Protein AF-F3Z7U1-F1 (afdb_monomer_lite)

Structure (mmCIF, N/CA/C/O backbone):
data_AF-F3Z7U1-F1
#
_entry.id   AF-F3Z7U1-F1
#
loop_
_atom_site.group_PDB
_atom_site.id
_atom_site.type_symbol
_atom_site.label_atom_id
_atom_site.label_alt_id
_atom_site.label_comp_id
_atom_site.label_asym_id
_atom_site.label_entity_id
_atom_site.label_seq_id
_atom_site.pdbx_PDB_ins_code
_atom_site.Cartn_x
_atom_site.Cartn_y
_atom_site.Cartn_z
_atom_site.occupancy
_atom_site.B_iso_or_equiv
_atom_site.auth_seq_id
_atom_site.auth_comp_id
_atom_site.auth_asym_id
_atom_site.auth_atom_id
_atom_site.pdbx_PDB_model_num
ATOM 1 N N . MET A 1 1 ? -4.032 1.653 -3.176 1.00 87.88 1 MET A N 1
ATOM 2 C CA . MET A 1 1 ? -4.676 2.782 -2.503 1.00 87.88 1 MET A CA 1
ATOM 3 C C . MET A 1 1 ? -3.668 3.401 -1.567 1.00 87.88 1 MET A C 1
ATOM 5 O O . MET A 1 1 ? -2.951 2.624 -0.929 1.00 87.88 1 MET A O 1
ATOM 9 N N . GLY A 1 2 ? -3.599 4.723 -1.496 1.00 90.00 2 GLY A N 1
ATOM 10 C CA . GLY A 1 2 ? -2.749 5.423 -0.540 1.00 90.00 2 GLY A CA 1
ATOM 11 C C . GLY A 1 2 ? -2.282 6.785 -1.033 1.00 90.00 2 GLY A C 1
ATOM 12 O O . GLY A 1 2 ? -2.177 7.021 -2.228 1.00 90.00 2 GLY A O 1
ATOM 13 N N . GLY A 1 3 ? -1.891 7.628 -0.087 1.00 90.81 3 GLY A N 1
ATOM 14 C CA . GLY A 1 3 ? -1.435 8.982 -0.350 1.00 90.81 3 GLY A CA 1
ATOM 15 C C . GLY A 1 3 ? -0.713 9.568 0.857 1.00 90.81 3 GLY A C 1
ATOM 16 O O . GLY A 1 3 ? -0.241 8.841 1.738 1.00 90.81 3 GLY A O 1
ATOM 17 N N . GLY A 1 4 ? -0.556 10.888 0.854 1.00 92.94 4 GLY A N 1
ATOM 18 C CA . GLY A 1 4 ? 0.211 11.604 1.868 1.00 92.94 4 GLY A CA 1
ATOM 19 C C . GLY A 1 4 ? -0.501 11.655 3.219 1.00 92.94 4 GLY A C 1
ATOM 20 O O . GLY A 1 4 ? -1.725 11.696 3.294 1.00 92.94 4 GLY A O 1
ATOM 21 N N . ILE A 1 5 ? 0.284 11.704 4.296 1.00 95.31 5 ILE A N 1
ATOM 22 C CA . ILE A 1 5 ? -0.227 12.013 5.637 1.00 95.31 5 ILE A CA 1
ATOM 23 C C . ILE A 1 5 ? -0.406 13.529 5.742 1.00 95.31 5 ILE A C 1
ATOM 25 O O . ILE A 1 5 ? 0.552 14.279 5.528 1.00 95.31 5 ILE A O 1
ATOM 29 N N . GLU A 1 6 ? -1.608 13.985 6.091 1.00 95.31 6 GLU A N 1
ATOM 30 C CA . GLU A 1 6 ? -1.871 15.407 6.301 1.00 95.31 6 GLU A CA 1
ATOM 31 C C . GLU A 1 6 ? -1.515 15.868 7.723 1.00 95.31 6 GLU A C 1
ATOM 33 O O . GLU A 1 6 ? -1.292 15.088 8.653 1.00 95.31 6 GLU A O 1
ATOM 38 N N . ALA A 1 7 ? -1.438 17.188 7.912 1.00 95.69 7 ALA A N 1
ATOM 39 C CA . ALA A 1 7 ? -1.069 17.772 9.193 1.00 95.69 7 ALA A CA 1
ATOM 40 C C . ALA A 1 7 ? -2.087 17.413 10.289 1.00 95.69 7 ALA A C 1
ATOM 42 O O . ALA A 1 7 ? -3.234 17.850 10.262 1.00 95.69 7 ALA A O 1
ATOM 43 N N . GLY A 1 8 ? -1.619 16.684 11.303 1.00 96.50 8 GLY A N 1
ATOM 44 C CA . GLY A 1 8 ? -2.441 16.252 12.434 1.00 96.50 8 GLY A CA 1
ATOM 45 C C . GLY A 1 8 ? -3.037 14.854 12.280 1.00 96.50 8 GLY A C 1
ATOM 46 O O . GLY A 1 8 ? -3.671 14.395 13.226 1.00 96.50 8 GLY A O 1
ATOM 47 N N . GLU A 1 9 ? -2.799 14.173 11.157 1.00 95.94 9 GLU A N 1
ATOM 48 C CA . GLU A 1 9 ? -3.201 12.781 10.960 1.00 95.94 9 GLU A CA 1
ATOM 49 C C . GLU A 1 9 ? -2.134 11.806 11.470 1.00 95.94 9 GLU A C 1
ATOM 51 O O . GLU A 1 9 ? -0.926 11.996 11.303 1.00 95.94 9 GLU A O 1
ATOM 56 N N . SER A 1 10 ? -2.586 10.712 12.074 1.00 94.75 10 SER A N 1
ATOM 57 C CA . SER A 1 10 ? -1.790 9.499 12.227 1.00 94.75 10 SER A CA 1
ATOM 58 C C . SER A 1 10 ? -1.710 8.723 10.901 1.00 94.75 10 SER A C 1
ATOM 60 O O . SER A 1 10 ? -2.588 8.862 10.047 1.00 94.75 10 SER A O 1
ATOM 62 N N . PRO A 1 11 ? -0.717 7.827 10.727 1.00 93.44 11 PRO A N 1
ATOM 63 C CA . PRO A 1 11 ? -0.644 6.971 9.540 1.00 93.44 11 PRO A CA 1
ATOM 64 C C . PRO A 1 11 ? -1.901 6.115 9.303 1.00 93.44 11 PRO A C 1
ATOM 66 O O . PRO A 1 11 ? -2.256 5.842 8.160 1.00 93.44 11 PRO A O 1
ATOM 69 N N . GLU A 1 12 ? -2.587 5.684 10.370 1.00 94.06 12 GLU A N 1
ATOM 70 C CA . GLU A 1 12 ? -3.849 4.939 10.250 1.00 94.06 12 GLU A CA 1
ATOM 71 C C . GLU A 1 12 ? -4.984 5.834 9.740 1.00 94.06 12 GLU A C 1
ATOM 73 O O . GLU A 1 12 ? -5.732 5.412 8.861 1.00 94.06 12 GLU A O 1
ATOM 78 N N . GLU A 1 13 ? -5.106 7.059 10.258 1.00 95.81 13 GLU A N 1
ATOM 79 C CA . GLU A 1 13 ? -6.128 8.01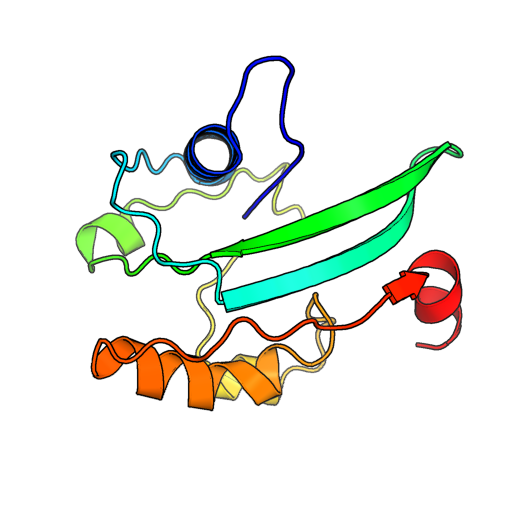5 9.814 1.00 95.81 13 GLU A CA 1
ATOM 80 C C . GLU A 1 13 ? -5.945 8.378 8.342 1.00 95.81 13 GLU A C 1
ATOM 82 O O . GLU A 1 13 ? -6.907 8.274 7.581 1.00 95.81 13 GLU A O 1
ATOM 87 N N . ALA A 1 14 ? -4.712 8.685 7.931 1.00 96.00 14 ALA A N 1
ATOM 88 C CA . ALA A 1 14 ? -4.389 8.953 6.534 1.00 96.00 14 ALA A CA 1
ATOM 89 C C . ALA A 1 14 ? -4.760 7.757 5.641 1.00 96.00 14 ALA A C 1
ATOM 91 O O . ALA A 1 14 ? -5.500 7.905 4.676 1.00 96.00 14 ALA A O 1
ATOM 92 N N . ALA A 1 15 ? -4.350 6.536 5.999 1.00 95.50 15 ALA A N 1
ATOM 93 C CA . ALA A 1 15 ? -4.677 5.350 5.206 1.00 95.50 15 ALA A CA 1
ATOM 94 C C . ALA A 1 15 ? -6.193 5.073 5.114 1.00 95.50 15 ALA A C 1
ATOM 96 O O . ALA A 1 15 ? -6.674 4.630 4.070 1.00 95.50 15 ALA A O 1
ATOM 97 N N . LEU A 1 16 ? -6.964 5.323 6.180 1.00 96.31 16 LEU A N 1
ATOM 98 C CA . LEU A 1 16 ? -8.426 5.186 6.156 1.00 96.31 16 LEU A CA 1
ATOM 99 C C . LEU A 1 16 ? -9.093 6.260 5.287 1.00 96.31 16 LEU A C 1
ATOM 101 O O . LEU A 1 16 ? -10.037 5.934 4.562 1.00 96.31 16 LEU A O 1
ATOM 105 N N . ARG A 1 17 ? -8.609 7.508 5.351 1.00 96.38 17 ARG A N 1
ATOM 106 C CA . ARG A 1 17 ? -9.068 8.606 4.493 1.00 96.38 17 ARG A CA 1
ATOM 107 C C . ARG A 1 17 ? -8.813 8.279 3.026 1.00 96.38 17 ARG A C 1
ATOM 109 O O . ARG A 1 17 ? -9.764 8.275 2.256 1.00 96.38 17 ARG A O 1
ATOM 116 N N . GLU A 1 18 ? -7.587 7.906 2.673 1.00 95.44 18 GLU A N 1
ATOM 117 C CA . GLU A 1 18 ? -7.195 7.581 1.295 1.00 95.44 18 GLU A CA 1
ATOM 118 C C . GLU A 1 18 ? -8.028 6.427 0.721 1.00 95.44 18 GLU A C 1
ATOM 120 O O . GLU A 1 18 ? -8.551 6.511 -0.386 1.00 95.44 18 GLU A O 1
ATOM 125 N N . VAL A 1 19 ? -8.266 5.357 1.495 1.00 95.00 19 VAL A N 1
ATOM 126 C CA . VAL A 1 19 ? -9.167 4.281 1.045 1.00 95.00 19 VAL A CA 1
ATOM 127 C C . VAL A 1 19 ? -10.572 4.822 0.766 1.00 95.00 19 VAL A C 1
ATOM 129 O O . VAL A 1 19 ? -11.168 4.459 -0.250 1.00 95.00 19 VAL A O 1
ATOM 132 N N . ALA A 1 20 ? -11.111 5.687 1.626 1.00 94.88 20 ALA A N 1
ATOM 133 C CA . ALA A 1 20 ? -12.437 6.261 1.427 1.00 94.88 20 ALA A CA 1
ATOM 134 C C . ALA A 1 20 ? -12.494 7.211 0.219 1.00 94.88 20 ALA A C 1
ATOM 136 O O . ALA A 1 20 ? -13.451 7.140 -0.551 1.00 94.88 20 ALA A O 1
ATOM 137 N N . GLU A 1 21 ? -11.489 8.062 0.035 1.00 94.06 21 GLU A N 1
ATOM 138 C CA . GLU A 1 21 ? -11.405 9.032 -1.061 1.00 94.06 21 GLU A CA 1
ATOM 139 C C . GLU A 1 21 ? -11.245 8.334 -2.409 1.00 94.06 21 GLU A C 1
ATOM 141 O O . GLU A 1 21 ? -12.014 8.580 -3.338 1.00 94.06 21 GLU A O 1
ATOM 146 N N . GLU A 1 22 ? -10.308 7.396 -2.496 1.00 92.75 22 GLU A N 1
ATOM 147 C CA . GLU A 1 22 ? -9.962 6.773 -3.762 1.00 92.75 22 GLU A CA 1
ATOM 148 C C . GLU A 1 22 ? -10.918 5.634 -4.149 1.00 92.75 22 GLU A C 1
ATOM 150 O O . GLU A 1 22 ? -11.028 5.331 -5.335 1.00 92.75 22 GLU A O 1
ATOM 155 N N . THR A 1 23 ? -11.591 4.973 -3.189 1.00 93.06 23 THR A N 1
ATOM 156 C CA . THR A 1 23 ? -12.477 3.814 -3.461 1.00 93.06 23 THR A CA 1
ATOM 157 C C . THR A 1 23 ? -13.942 3.996 -3.071 1.00 93.06 23 THR A C 1
ATOM 159 O O . THR A 1 23 ? -14.755 3.103 -3.331 1.00 93.06 23 THR A O 1
ATOM 162 N N . GLY A 1 24 ? -14.298 5.074 -2.374 1.00 93.81 24 GLY A N 1
ATOM 163 C CA . GLY A 1 24 ? -15.619 5.240 -1.763 1.00 93.81 24 GLY A CA 1
ATOM 164 C C . GLY A 1 24 ? -15.920 4.274 -0.604 1.00 93.81 24 GLY A C 1
ATOM 165 O O . GLY A 1 24 ? -17.018 4.320 -0.043 1.00 93.81 24 GLY A O 1
ATOM 166 N N . LEU A 1 25 ? -14.988 3.387 -0.235 1.00 95.38 25 LEU A N 1
ATOM 167 C CA . LEU A 1 25 ? -15.170 2.412 0.837 1.00 95.38 25 LEU A CA 1
ATOM 168 C C . LEU A 1 25 ? -14.768 3.015 2.186 1.00 95.38 25 LEU A C 1
ATOM 170 O O . LEU A 1 25 ? -13.594 3.248 2.455 1.00 95.38 25 LEU A O 1
ATOM 174 N N . VAL A 1 26 ? -15.738 3.197 3.080 1.00 95.62 26 VAL A N 1
ATOM 175 C CA . VAL A 1 26 ? -15.470 3.689 4.438 1.00 95.62 26 VAL A CA 1
ATOM 176 C C . VAL A 1 26 ? -15.189 2.521 5.378 1.00 95.62 26 VAL A C 1
ATOM 178 O O . VAL A 1 26 ? -16.080 1.731 5.703 1.00 95.62 26 VAL A O 1
ATOM 181 N N . LEU A 1 27 ? -13.950 2.439 5.857 1.00 95.69 27 LEU A N 1
ATOM 182 C CA . LEU A 1 27 ? -13.509 1.462 6.848 1.00 95.69 27 LEU A CA 1
ATOM 183 C C . LEU A 1 27 ? -13.468 2.088 8.249 1.00 95.69 27 LEU A C 1
ATOM 185 O O . LEU A 1 27 ? -13.219 3.277 8.418 1.00 95.69 27 LEU A O 1
ATOM 189 N N . ARG A 1 28 ? -13.720 1.276 9.280 1.00 93.62 28 ARG A N 1
ATOM 190 C CA . ARG A 1 28 ? -13.581 1.702 10.684 1.00 93.62 28 ARG A CA 1
ATOM 191 C C . ARG A 1 28 ? -12.131 1.549 11.146 1.00 93.62 28 ARG A C 1
ATOM 193 O O . ARG A 1 28 ? -11.448 0.637 10.683 1.00 93.62 28 ARG A O 1
ATOM 200 N N . SER A 1 29 ? -11.705 2.356 12.120 1.00 90.12 29 SER A N 1
ATOM 201 C CA . SER A 1 29 ? -10.427 2.129 12.814 1.00 90.12 29 SER A CA 1
ATOM 202 C C . SER A 1 29 ? -10.347 0.704 13.380 1.00 90.12 29 SER A C 1
ATOM 204 O O . SER A 1 29 ? -11.363 0.113 13.765 1.00 90.12 29 SER A O 1
ATOM 206 N N . GLY A 1 30 ? -9.147 0.123 13.332 1.00 89.88 30 GLY A N 1
ATOM 207 C CA . GLY A 1 30 ? -8.894 -1.285 13.647 1.00 89.88 30 GLY A CA 1
ATOM 208 C C . GLY A 1 30 ? -9.195 -2.271 12.510 1.00 89.88 30 GLY A C 1
ATOM 209 O O . GLY A 1 30 ? -8.957 -3.466 12.671 1.00 89.88 30 GLY A O 1
ATOM 210 N N . ARG A 1 31 ? -9.703 -1.811 11.353 1.00 93.19 31 ARG A N 1
ATOM 211 C CA . ARG A 1 31 ? -9.820 -2.645 10.137 1.00 93.19 31 ARG A CA 1
ATOM 212 C C . ARG A 1 31 ? -8.529 -2.733 9.338 1.00 93.19 31 ARG A C 1
ATOM 214 O O . ARG A 1 31 ? -8.388 -3.669 8.551 1.00 93.19 31 ARG A O 1
ATOM 221 N N . LEU A 1 32 ? -7.615 -1.781 9.519 1.00 91.75 32 LEU A N 1
ATOM 222 C CA . LEU A 1 32 ? -6.288 -1.884 8.934 1.00 91.75 32 LEU A CA 1
ATOM 223 C C . LEU A 1 32 ? -5.502 -2.965 9.671 1.00 91.75 32 LEU A C 1
ATOM 225 O O . LEU A 1 32 ? -5.392 -2.952 10.896 1.00 91.75 3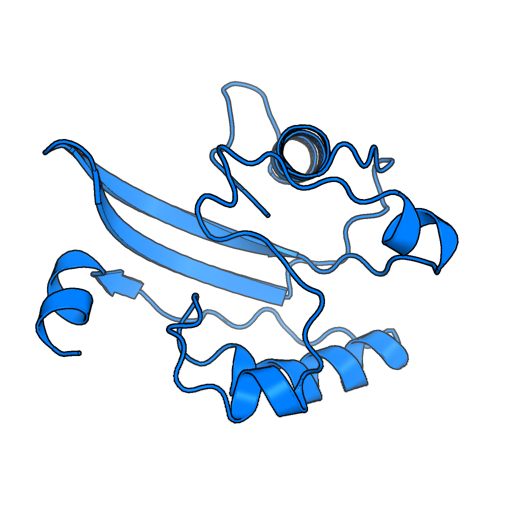2 LEU A O 1
ATOM 229 N N . GLY A 1 33 ? -4.952 -3.901 8.908 1.00 90.12 33 GLY A N 1
ATOM 230 C CA . GLY A 1 33 ? -3.977 -4.856 9.399 1.00 90.12 33 GLY A CA 1
ATOM 231 C C . GLY A 1 33 ? -2.658 -4.179 9.787 1.00 90.12 33 GLY A C 1
ATOM 232 O O . GLY A 1 33 ? -2.504 -2.954 9.675 1.00 90.12 33 GLY A O 1
ATOM 233 N N . PRO A 1 34 ? -1.679 -4.975 10.246 1.00 91.75 34 PRO A N 1
ATOM 234 C CA . PRO A 1 34 ? -0.375 -4.442 10.597 1.00 91.75 34 PRO A CA 1
ATOM 235 C C . PRO A 1 34 ? 0.321 -3.846 9.370 1.00 91.75 34 PRO A C 1
ATOM 237 O O . PRO A 1 34 ? -0.028 -4.138 8.221 1.00 91.75 34 PRO A O 1
ATOM 240 N N . VAL A 1 35 ? 1.346 -3.038 9.631 1.00 94.94 35 VAL A N 1
ATOM 241 C CA . VAL A 1 35 ? 2.343 -2.726 8.606 1.00 94.94 35 VAL A CA 1
ATOM 242 C C . VAL A 1 35 ? 3.029 -4.033 8.229 1.00 94.94 35 VAL A C 1
ATOM 244 O O . VAL A 1 35 ? 3.444 -4.787 9.107 1.00 94.94 35 VAL A O 1
ATOM 247 N N . VAL A 1 36 ? 3.110 -4.317 6.935 1.00 95.00 36 VAL A N 1
ATOM 248 C CA . VAL A 1 36 ? 3.742 -5.534 6.402 1.00 95.00 36 VAL A CA 1
ATOM 249 C C . VAL A 1 36 ? 4.999 -5.201 5.616 1.00 95.00 36 VAL A C 1
ATOM 251 O O . VAL A 1 36 ? 5.958 -5.971 5.643 1.00 95.00 36 VAL A O 1
ATOM 254 N N . TRP A 1 37 ? 5.023 -4.020 4.996 1.00 96.06 37 TRP A N 1
ATOM 255 C CA . TRP A 1 37 ? 6.185 -3.500 4.296 1.00 96.06 37 TRP A CA 1
ATOM 256 C C . TRP A 1 37 ? 6.426 -2.035 4.611 1.00 96.06 37 TRP A C 1
ATOM 258 O O . TRP A 1 37 ? 5.483 -1.286 4.869 1.00 96.06 37 TRP A O 1
ATOM 268 N N . THR A 1 38 ? 7.687 -1.627 4.513 1.00 96.56 38 THR A N 1
ATOM 269 C CA . THR A 1 38 ? 8.072 -0.216 4.426 1.00 96.56 38 THR A CA 1
ATOM 270 C C . THR A 1 38 ? 8.977 0.017 3.230 1.00 96.56 38 THR A C 1
ATOM 272 O O . THR A 1 38 ? 9.629 -0.910 2.750 1.00 96.56 38 THR A O 1
ATOM 275 N N . ARG A 1 39 ? 9.042 1.248 2.735 1.00 96.00 39 ARG A N 1
ATOM 276 C CA . ARG A 1 39 ? 9.962 1.646 1.663 1.00 96.00 39 ARG A CA 1
ATOM 277 C C . ARG A 1 39 ? 10.314 3.118 1.826 1.00 96.00 39 ARG A C 1
ATOM 279 O O . ARG A 1 39 ? 9.499 3.859 2.358 1.00 96.00 39 ARG A O 1
ATOM 286 N N . ARG A 1 40 ? 11.476 3.543 1.335 1.00 95.88 40 ARG A N 1
ATOM 287 C CA . ARG A 1 40 ? 11.738 4.961 1.070 1.00 95.88 40 ARG A CA 1
ATOM 288 C C . ARG A 1 40 ? 11.829 5.177 -0.431 1.00 95.88 40 ARG A C 1
ATOM 290 O O . ARG A 1 40 ? 12.553 4.454 -1.112 1.00 95.88 40 ARG A O 1
ATOM 297 N N . ALA A 1 41 ? 11.094 6.144 -0.954 1.00 94.31 41 ALA A N 1
ATOM 298 C CA . ALA A 1 41 ? 11.036 6.445 -2.372 1.00 94.31 41 ALA A CA 1
ATOM 299 C C . ALA A 1 41 ? 11.420 7.900 -2.636 1.00 94.31 41 ALA A C 1
ATOM 301 O O . ALA A 1 41 ? 10.864 8.830 -2.055 1.00 94.31 41 ALA A O 1
ATOM 302 N N . LEU A 1 42 ? 12.357 8.087 -3.561 1.00 95.00 42 LEU A N 1
ATOM 303 C CA . LEU A 1 42 ? 12.726 9.378 -4.115 1.00 95.00 42 LEU A CA 1
ATOM 304 C C . LEU A 1 42 ? 12.178 9.491 -5.539 1.00 95.00 42 LEU A C 1
ATOM 306 O O . LEU A 1 42 ? 12.443 8.619 -6.366 1.00 95.00 42 LEU A O 1
ATOM 310 N N . PHE A 1 43 ? 11.441 10.554 -5.846 1.00 92.56 43 PHE A N 1
ATOM 311 C CA . PHE A 1 43 ? 10.848 10.760 -7.174 1.00 92.56 43 PHE A CA 1
ATOM 312 C C . PHE A 1 43 ? 10.536 12.233 -7.432 1.00 92.56 43 PHE A C 1
ATOM 314 O O . PHE A 1 43 ? 10.494 13.026 -6.495 1.00 92.56 43 PHE A O 1
ATOM 321 N N . THR A 1 44 ? 10.336 12.627 -8.690 1.00 93.00 44 THR A N 1
ATOM 322 C CA . THR A 1 44 ? 10.025 14.020 -9.045 1.00 93.00 44 THR A CA 1
ATOM 323 C C . THR A 1 44 ? 8.617 14.146 -9.619 1.00 93.00 44 THR A C 1
ATOM 325 O O . THR A 1 44 ? 8.297 13.511 -10.621 1.00 93.00 44 THR A O 1
ATOM 328 N N . VAL A 1 45 ? 7.799 15.027 -9.039 1.00 88.56 45 VAL A N 1
ATOM 329 C CA . VAL A 1 45 ? 6.470 15.400 -9.558 1.00 88.56 45 VAL A CA 1
ATOM 330 C C . VAL A 1 45 ? 6.465 16.893 -9.842 1.00 88.56 45 VAL A C 1
ATOM 332 O O . VAL A 1 45 ? 6.856 17.682 -8.988 1.00 88.56 45 VAL A O 1
ATOM 335 N N . ASP A 1 46 ? 6.087 17.285 -11.060 1.00 91.69 46 ASP A N 1
ATOM 336 C CA . ASP A 1 46 ? 6.027 18.689 -11.496 1.00 91.69 46 ASP A CA 1
ATOM 337 C C . ASP A 1 46 ? 7.302 19.504 -11.187 1.00 91.69 46 ASP A C 1
ATOM 339 O O . ASP A 1 46 ? 7.267 20.691 -10.863 1.00 91.69 46 ASP A O 1
ATOM 343 N N . GLY A 1 47 ? 8.466 18.852 -11.294 1.00 92.94 47 GLY A N 1
ATOM 344 C CA . GLY A 1 47 ? 9.777 19.454 -11.028 1.00 92.94 47 GLY A CA 1
ATOM 345 C C . GLY A 1 47 ? 10.160 19.542 -9.547 1.00 92.94 47 GLY A C 1
ATOM 346 O O . GLY A 1 47 ? 11.264 19.990 -9.235 1.00 92.94 47 GLY A O 1
ATOM 347 N N . VAL A 1 48 ? 9.296 19.091 -8.639 1.00 94.25 48 VAL A N 1
ATOM 348 C CA . VAL A 1 48 ? 9.563 19.009 -7.202 1.00 94.25 48 VAL A CA 1
ATOM 349 C C . VAL A 1 48 ? 10.060 17.612 -6.860 1.00 94.25 48 VAL A C 1
ATOM 351 O O . VAL A 1 48 ? 9.371 16.621 -7.095 1.00 94.25 48 VAL A O 1
ATOM 354 N N . ARG A 1 49 ? 11.267 17.535 -6.293 1.00 95.06 49 ARG A N 1
ATOM 355 C CA . ARG A 1 49 ? 11.825 16.285 -5.773 1.00 95.06 49 ARG A CA 1
ATOM 356 C C . ARG A 1 49 ? 11.165 15.959 -4.435 1.00 95.06 49 ARG A C 1
ATOM 358 O O . ARG A 1 49 ? 11.235 16.755 -3.501 1.00 95.06 49 ARG A O 1
ATOM 365 N N . ILE A 1 50 ? 10.563 14.784 -4.367 1.00 94.19 50 ILE A N 1
ATOM 366 C CA . ILE A 1 50 ? 9.888 14.223 -3.204 1.00 94.19 50 ILE A CA 1
ATOM 367 C C . ILE A 1 50 ? 10.769 13.118 -2.623 1.00 94.19 50 ILE A C 1
ATOM 369 O O . ILE A 1 50 ? 11.400 12.354 -3.357 1.00 94.19 50 ILE A O 1
ATOM 373 N N . ASP A 1 51 ? 10.817 13.082 -1.296 1.00 95.50 51 ASP A N 1
ATOM 374 C CA . ASP A 1 51 ? 11.466 12.058 -0.489 1.00 95.50 51 ASP A CA 1
ATOM 375 C C . ASP A 1 51 ? 10.437 11.534 0.506 1.00 95.50 51 ASP A C 1
ATOM 377 O O . ASP A 1 51 ? 9.995 12.273 1.388 1.00 95.50 51 ASP A O 1
ATOM 381 N N . GLN A 1 52 ? 9.976 10.309 0.276 1.00 94.50 52 GLN A N 1
ATOM 382 C CA . GLN A 1 52 ? 8.800 9.757 0.930 1.00 94.50 52 GLN A CA 1
ATOM 383 C C . GLN A 1 52 ? 9.128 8.433 1.610 1.00 94.50 52 GLN A C 1
ATOM 385 O O . GLN A 1 52 ? 9.578 7.490 0.961 1.00 94.50 52 GLN A O 1
ATOM 390 N N . ASP A 1 53 ? 8.825 8.345 2.902 1.00 95.62 53 ASP A N 1
ATOM 391 C CA . ASP A 1 53 ? 8.733 7.081 3.626 1.00 95.62 53 ASP A CA 1
ATOM 392 C C . ASP A 1 53 ? 7.311 6.514 3.480 1.00 95.62 53 ASP A C 1
ATOM 394 O O . ASP A 1 53 ? 6.316 7.205 3.700 1.00 95.62 53 ASP A O 1
ATOM 398 N N . GLU A 1 54 ? 7.208 5.250 3.082 1.00 95.81 54 GLU A N 1
ATOM 399 C CA . GLU A 1 54 ? 5.956 4.552 2.795 1.00 95.81 54 GLU A CA 1
ATOM 400 C C . GLU A 1 54 ? 5.745 3.399 3.787 1.00 95.81 54 GLU A C 1
ATOM 402 O O . GLU A 1 54 ? 6.648 2.587 4.011 1.00 95.81 54 GLU A O 1
ATOM 407 N N . GLU A 1 55 ? 4.526 3.276 4.323 1.00 95.31 55 GLU A N 1
ATOM 408 C CA . GLU A 1 55 ? 4.051 2.099 5.058 1.00 95.31 55 GLU A CA 1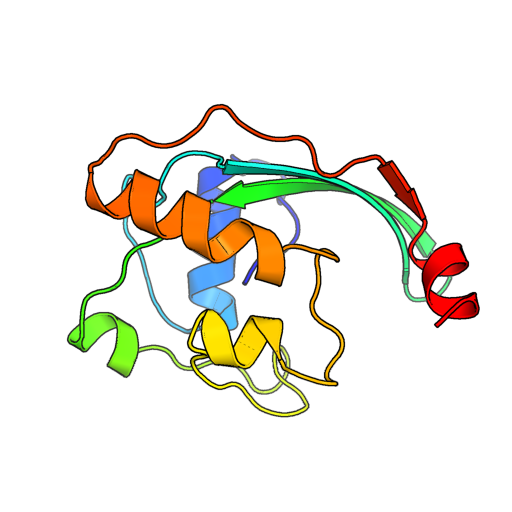
ATOM 409 C C . GLU A 1 55 ? 2.950 1.392 4.263 1.00 95.31 55 GLU A C 1
ATOM 411 O O . GLU A 1 55 ? 1.951 2.000 3.881 1.00 95.31 55 GLU A O 1
ATOM 416 N N . PHE A 1 56 ? 3.083 0.080 4.077 1.00 94.69 56 PHE A N 1
ATOM 417 C CA . PHE A 1 56 ? 2.063 -0.740 3.431 1.00 94.69 56 PHE A CA 1
ATOM 418 C C . PHE A 1 56 ? 1.336 -1.572 4.478 1.00 94.69 56 PHE A C 1
ATOM 420 O O . PHE A 1 56 ? 1.959 -2.304 5.252 1.00 94.69 56 PHE A O 1
ATOM 427 N N . ARG A 1 57 ? 0.006 -1.488 4.473 1.00 93.31 57 ARG A N 1
ATOM 428 C CA . ARG A 1 57 ? -0.888 -2.220 5.377 1.00 93.31 57 ARG A CA 1
ATOM 429 C C . ARG A 1 57 ? -1.843 -3.091 4.577 1.00 93.31 57 ARG A C 1
ATOM 431 O O . ARG A 1 57 ? -2.186 -2.775 3.440 1.00 93.31 57 ARG A O 1
ATOM 438 N N . VAL A 1 58 ? -2.286 -4.188 5.183 1.00 91.94 58 VAL A N 1
ATOM 439 C CA . VAL A 1 58 ? -3.233 -5.117 4.552 1.00 91.94 58 VAL A CA 1
ATOM 440 C C . VAL A 1 58 ? -4.635 -4.878 5.084 1.00 91.94 58 VAL A C 1
ATOM 442 O O . VAL A 1 58 ? -4.834 -4.783 6.290 1.00 91.94 58 VAL A O 1
ATOM 445 N N . VAL A 1 59 ? -5.619 -4.856 4.191 1.00 92.31 59 VAL A N 1
ATOM 446 C CA . VAL A 1 59 ? -7.037 -4.924 4.552 1.00 92.31 59 VAL A CA 1
ATOM 447 C C . VAL A 1 59 ? -7.642 -6.144 3.879 1.00 92.31 59 VAL A C 1
ATOM 449 O O . VAL A 1 59 ? -7.475 -6.347 2.678 1.00 92.31 59 VAL A O 1
ATOM 452 N N . VAL A 1 60 ? -8.356 -6.953 4.660 1.00 91.00 60 VAL A N 1
ATOM 453 C CA . VAL A 1 60 ? -9.169 -8.051 4.135 1.00 91.00 60 VAL A CA 1
ATOM 454 C C . VAL A 1 60 ? -10.609 -7.566 4.033 1.00 91.00 60 VAL A C 1
ATOM 456 O O . VAL A 1 60 ? -11.198 -7.128 5.028 1.00 91.00 60 VAL A O 1
ATOM 459 N N . LEU A 1 61 ? -11.142 -7.628 2.815 1.00 93.75 61 LEU A N 1
ATOM 460 C CA . LEU A 1 61 ? -12.513 -7.256 2.497 1.00 93.75 61 LEU A CA 1
ATOM 461 C C . LEU A 1 61 ? -13.379 -8.503 2.373 1.00 93.75 61 LEU A C 1
ATOM 463 O O . LEU A 1 61 ? -12.941 -9.523 1.836 1.00 93.75 61 LEU A O 1
ATOM 467 N N . ASP A 1 62 ? -14.619 -8.410 2.835 1.00 94.25 62 ASP A N 1
ATOM 468 C CA . ASP A 1 62 ? -15.625 -9.409 2.495 1.00 94.25 62 ASP A CA 1
ATOM 469 C C . ASP A 1 62 ? -16.184 -9.190 1.074 1.00 94.25 62 ASP A C 1
ATOM 471 O O . ASP A 1 62 ? -15.809 -8.261 0.351 1.00 94.25 62 ASP A O 1
ATOM 475 N N . ALA A 1 63 ? -17.084 -10.074 0.638 1.00 95.12 63 ALA A N 1
ATOM 476 C CA . ALA A 1 63 ? -17.661 -10.002 -0.702 1.00 95.12 63 ALA A CA 1
ATOM 477 C C . ALA A 1 63 ? -18.524 -8.745 -0.924 1.00 95.12 63 ALA A C 1
ATOM 479 O O . ALA A 1 63 ? -18.566 -8.223 -2.039 1.00 95.12 63 ALA A O 1
ATOM 480 N N . ALA A 1 64 ? -19.207 -8.255 0.114 1.00 96.00 64 ALA A N 1
ATOM 481 C CA . ALA A 1 64 ? -20.046 -7.066 0.021 1.00 96.00 64 ALA A CA 1
ATOM 482 C C . ALA A 1 64 ? -19.189 -5.797 -0.065 1.00 96.00 64 ALA A C 1
ATOM 484 O O . ALA A 1 64 ? -19.444 -4.944 -0.912 1.00 96.00 64 ALA A O 1
ATOM 485 N N . GLU A 1 65 ? -18.137 -5.704 0.747 1.00 96.06 65 GLU A N 1
ATOM 486 C CA . GLU A 1 65 ? -17.152 -4.621 0.711 1.00 96.06 65 GLU A CA 1
ATOM 487 C C . GLU A 1 65 ? -16.410 -4.592 -0.627 1.00 96.06 65 GLU A C 1
ATOM 489 O O . GLU A 1 65 ? -16.311 -3.544 -1.261 1.00 96.06 65 GLU A O 1
ATOM 494 N N . THR A 1 66 ? -15.981 -5.758 -1.116 1.00 95.44 66 THR A N 1
ATOM 495 C CA . THR A 1 66 ? -15.360 -5.908 -2.442 1.00 95.44 66 THR A CA 1
ATOM 496 C C . THR A 1 66 ? -16.268 -5.377 -3.555 1.00 95.44 66 THR A C 1
ATOM 498 O O . THR A 1 66 ? -15.802 -4.6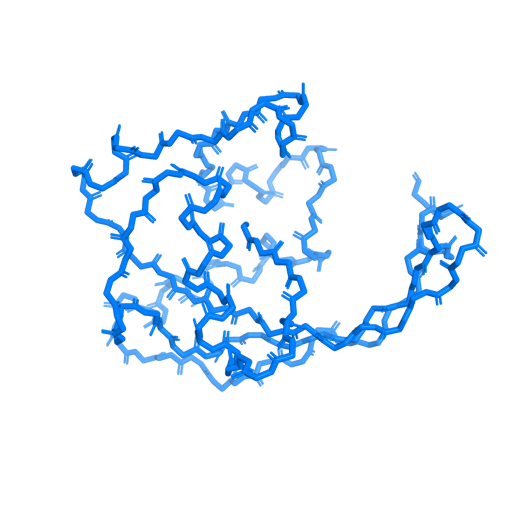88 -4.461 1.00 95.44 66 THR A O 1
ATOM 501 N N . ALA A 1 67 ? -17.573 -5.668 -3.491 1.00 94.19 67 ALA A N 1
ATOM 502 C CA . ALA A 1 67 ? -18.558 -5.193 -4.466 1.00 94.19 67 ALA A CA 1
ATOM 503 C C . ALA A 1 67 ? -18.891 -3.693 -4.329 1.00 94.19 67 ALA A C 1
ATOM 505 O O . ALA A 1 67 ? -19.397 -3.085 -5.279 1.00 94.19 67 ALA A O 1
ATOM 506 N N . ALA A 1 68 ? -18.631 -3.109 -3.157 1.00 94.25 68 ALA A N 1
ATOM 507 C CA . ALA A 1 68 ? -18.863 -1.701 -2.859 1.00 94.25 68 ALA A CA 1
ATOM 508 C C . ALA A 1 68 ? -17.713 -0.786 -3.307 1.00 94.25 68 ALA A C 1
ATOM 510 O O . ALA A 1 68 ? -17.938 0.415 -3.424 1.00 94.25 68 ALA A O 1
ATOM 511 N N . VAL A 1 69 ? -16.523 -1.328 -3.595 1.00 94.50 69 VAL A N 1
ATOM 512 C CA . VAL A 1 69 ? -15.378 -0.553 -4.094 1.00 94.50 69 VAL A CA 1
ATOM 513 C C . VAL A 1 69 ? -15.717 0.139 -5.419 1.00 94.50 69 VAL A C 1
ATOM 515 O O . VAL A 1 69 ? -16.150 -0.483 -6.395 1.00 94.50 69 VAL A O 1
ATOM 518 N N . ARG A 1 70 ? -15.498 1.454 -5.445 1.00 91.44 70 ARG A N 1
ATOM 519 C CA . ARG A 1 70 ? -15.660 2.355 -6.588 1.00 91.44 70 ARG A CA 1
ATOM 520 C C . ARG A 1 70 ? -14.407 3.208 -6.721 1.00 91.44 70 ARG A C 1
ATOM 522 O O . ARG A 1 70 ? -14.321 4.262 -6.106 1.00 91.44 70 ARG A O 1
ATOM 529 N N . VAL A 1 71 ? -13.443 2.752 -7.518 1.00 89.75 71 VAL A N 1
ATOM 530 C CA . VAL A 1 71 ? -12.218 3.538 -7.710 1.00 89.75 71 VAL A CA 1
ATOM 531 C C . VAL A 1 71 ? -12.507 4.769 -8.568 1.00 89.75 71 VAL A C 1
ATOM 533 O O . VAL A 1 71 ? -13.064 4.619 -9.663 1.00 89.75 71 VAL A O 1
ATOM 536 N N . ASP A 1 72 ? -12.153 5.962 -8.080 1.00 79.19 72 ASP A N 1
ATOM 537 C CA . ASP A 1 72 ? -12.304 7.204 -8.847 1.00 79.19 72 ASP A CA 1
ATOM 538 C C . ASP A 1 72 ? -11.451 7.128 -10.126 1.00 79.19 72 ASP A C 1
ATOM 540 O O . ASP A 1 72 ? -10.305 6.682 -10.140 1.00 79.19 72 ASP A O 1
ATOM 544 N N . THR A 1 73 ? -12.027 7.560 -11.244 1.00 71.06 73 THR A N 1
ATOM 545 C CA . THR A 1 73 ? -11.348 7.637 -12.544 1.00 71.06 73 THR A CA 1
ATOM 546 C C . THR A 1 73 ? -10.126 8.560 -12.563 1.00 71.06 73 THR A C 1
ATOM 548 O O . THR A 1 73 ? -9.267 8.382 -13.423 1.00 71.06 73 THR A O 1
ATOM 551 N N . ARG A 1 74 ? -10.035 9.533 -11.647 1.00 77.88 74 ARG A N 1
ATOM 552 C CA . ARG A 1 74 ? -8.846 10.374 -11.452 1.00 77.88 74 ARG A CA 1
ATOM 553 C C . ARG A 1 74 ? -7.677 9.553 -10.916 1.00 77.88 74 ARG A C 1
ATOM 555 O O . ARG A 1 74 ? -6.580 9.662 -11.450 1.00 77.88 74 ARG A O 1
ATOM 562 N N . GLU A 1 75 ? -7.956 8.668 -9.964 1.00 76.44 75 GLU A N 1
ATOM 563 C CA . GLU A 1 75 ? -6.971 7.761 -9.362 1.00 76.44 75 GLU A CA 1
ATOM 564 C C . GLU A 1 75 ? -6.629 6.590 -10.288 1.00 76.44 75 GLU A C 1
ATOM 566 O O . GLU A 1 75 ? -5.507 6.089 -10.326 1.00 76.44 75 GLU A O 1
ATOM 571 N N . ALA A 1 76 ? -7.594 6.167 -11.105 1.00 79.75 76 ALA A N 1
ATOM 572 C CA . ALA A 1 76 ? -7.455 5.058 -12.036 1.00 79.75 76 ALA A CA 1
ATOM 573 C C . ALA A 1 76 ? -7.738 5.495 -13.477 1.00 79.75 76 ALA A C 1
ATOM 575 O O . ALA A 1 76 ? -8.708 5.052 -14.097 1.00 79.75 76 ALA A O 1
ATOM 576 N N . THR A 1 77 ? -6.847 6.321 -14.039 1.00 82.94 77 THR A N 1
ATOM 577 C CA . THR A 1 77 ? -6.957 6.837 -15.423 1.00 82.94 77 THR A CA 1
ATOM 578 C C . THR A 1 77 ? -7.170 5.717 -16.456 1.00 82.94 77 THR A C 1
ATOM 580 O O . THR A 1 77 ? -7.905 5.886 -17.429 1.00 82.94 77 THR A O 1
ATOM 583 N N . HIS A 1 78 ? -6.554 4.550 -16.242 1.00 84.50 78 HIS A N 1
ATOM 584 C CA . HIS A 1 78 ? -6.662 3.376 -17.120 1.00 84.50 78 HIS A CA 1
ATOM 585 C C . HIS A 1 78 ? -7.656 2.314 -16.622 1.00 84.50 78 HIS A C 1
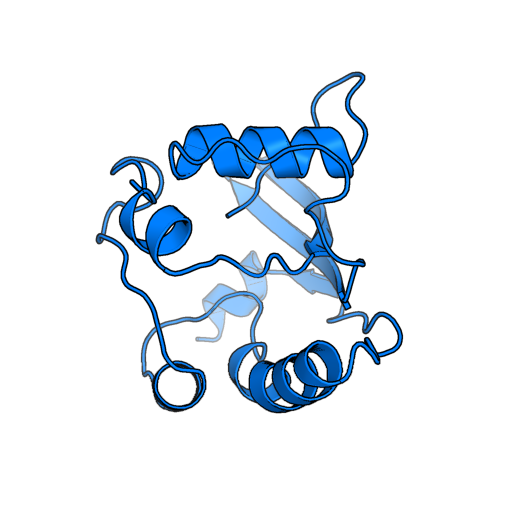ATOM 587 O O . HIS A 1 78 ? -7.712 1.207 -17.158 1.00 84.50 78 HIS A O 1
ATOM 593 N N . GLY A 1 79 ? -8.467 2.652 -15.620 1.00 87.31 79 GLY A N 1
ATOM 594 C CA . GLY A 1 79 ? -9.375 1.734 -14.947 1.00 87.31 79 GLY A CA 1
ATOM 595 C C . GLY A 1 79 ? -8.698 0.908 -13.853 1.00 87.31 79 GLY A C 1
ATOM 596 O O . GLY A 1 79 ? -7.504 1.026 -13.586 1.00 87.31 79 GLY A O 1
ATOM 597 N N . HIS A 1 80 ? -9.498 0.070 -13.197 1.00 89.69 80 HIS A N 1
ATOM 598 C CA . HIS A 1 80 ? -9.069 -0.788 -12.097 1.00 89.69 80 HIS A CA 1
ATOM 599 C C . HIS A 1 80 ? -9.667 -2.188 -12.245 1.00 89.69 80 HIS A C 1
ATOM 601 O O . HIS A 1 80 ? -10.715 -2.379 -12.867 1.00 89.69 80 HIS A O 1
ATOM 607 N N . ARG A 1 81 ? -9.002 -3.178 -11.648 1.00 91.12 81 ARG A N 1
ATOM 608 C CA . ARG A 1 81 ? -9.503 -4.549 -11.525 1.00 91.12 81 ARG A CA 1
ATOM 609 C C . ARG A 1 81 ? -8.911 -5.231 -10.299 1.00 91.12 81 ARG A C 1
ATOM 611 O O . ARG A 1 81 ? -7.818 -4.882 -9.859 1.00 91.12 81 ARG A O 1
ATOM 618 N N . TRP A 1 82 ? -9.605 -6.249 -9.804 1.00 92.94 82 TRP A N 1
ATOM 619 C CA . TRP A 1 82 ? -9.051 -7.180 -8.827 1.00 92.94 82 TRP A CA 1
ATOM 620 C C . TRP A 1 82 ? -8.119 -8.172 -9.524 1.00 92.94 82 TRP A C 1
ATOM 622 O O . TRP A 1 82 ? -8.502 -8.806 -10.508 1.00 92.94 82 TRP A O 1
ATOM 632 N N . TRP A 1 83 ? -6.900 -8.305 -9.008 1.00 93.75 83 TRP A N 1
ATOM 633 C CA . TRP A 1 83 ? -5.900 -9.246 -9.504 1.00 93.75 83 TRP A CA 1
ATOM 634 C C . TRP A 1 83 ? -5.795 -10.453 -8.576 1.00 93.75 83 TRP A C 1
ATOM 636 O O . TRP A 1 83 ? -5.780 -10.301 -7.354 1.00 93.75 83 TRP A O 1
ATOM 646 N N . SER A 1 84 ? -5.666 -11.654 -9.145 1.00 92.69 84 SER A N 1
ATOM 647 C CA . SER A 1 84 ? -5.120 -12.779 -8.384 1.00 92.69 84 SER A CA 1
ATOM 648 C C . SER A 1 84 ? -3.609 -12.596 -8.211 1.00 92.69 84 SER A C 1
ATOM 650 O O . SER A 1 84 ? -2.958 -11.954 -9.038 1.00 92.69 84 SER A O 1
ATOM 652 N N . ALA A 1 85 ? -3.038 -13.191 -7.159 1.00 90.94 85 ALA A N 1
ATOM 653 C CA . ALA A 1 85 ? -1.590 -13.156 -6.938 1.00 90.94 85 ALA A CA 1
ATOM 654 C C . ALA A 1 85 ? -0.814 -13.755 -8.127 1.00 90.94 85 ALA A C 1
ATOM 656 O O . ALA A 1 85 ? 0.200 -13.208 -8.543 1.00 90.94 85 ALA A O 1
ATOM 657 N N . GLU A 1 86 ? -1.336 -14.832 -8.721 1.00 91.19 86 GLU A N 1
ATOM 658 C CA . GLU A 1 86 ? -0.768 -15.453 -9.923 1.00 91.19 86 GLU A CA 1
ATOM 659 C C . GLU A 1 86 ? -0.783 -14.499 -11.122 1.00 91.19 86 GLU A C 1
ATOM 661 O O . GLU A 1 86 ? 0.247 -14.292 -11.759 1.00 91.19 86 GLU A O 1
ATOM 666 N N . ALA A 1 87 ? -1.924 -13.860 -11.400 1.00 93.94 87 ALA A N 1
ATOM 667 C CA . ALA A 1 87 ? -2.032 -12.937 -12.522 1.00 93.94 87 ALA A CA 1
ATOM 668 C C . ALA A 1 87 ? -1.078 -11.745 -12.359 1.00 93.94 87 ALA A C 1
ATOM 670 O O . ALA A 1 87 ? -0.450 -11.335 -13.334 1.00 93.94 87 ALA A O 1
ATOM 671 N N . LEU A 1 88 ? -0.922 -11.235 -11.130 1.00 93.56 88 LEU A N 1
ATOM 672 C CA . LEU A 1 88 ? 0.024 -10.162 -10.832 1.00 93.56 88 LEU A CA 1
ATOM 673 C C . LEU A 1 88 ? 1.485 -10.608 -11.013 1.00 93.56 88 LEU A C 1
ATOM 675 O O . LEU A 1 88 ? 2.299 -9.815 -11.466 1.00 93.56 88 LEU A O 1
ATOM 679 N N . ALA A 1 89 ? 1.822 -11.861 -10.701 1.00 90.31 89 ALA A N 1
ATOM 680 C CA . ALA A 1 89 ? 3.176 -12.398 -10.877 1.00 90.31 89 ALA A CA 1
ATOM 681 C C . ALA A 1 89 ? 3.554 -12.611 -12.352 1.00 90.31 89 ALA A C 1
ATOM 683 O O . ALA A 1 89 ? 4.727 -12.561 -12.709 1.00 90.31 89 ALA A O 1
ATOM 684 N N . THR A 1 90 ? 2.568 -12.841 -13.221 1.00 92.62 90 THR A N 1
ATOM 685 C CA . THR A 1 90 ? 2.798 -13.110 -14.653 1.00 92.62 90 THR A CA 1
ATOM 686 C C . THR A 1 90 ? 2.515 -11.924 -15.571 1.00 92.62 90 THR A C 1
ATOM 688 O O . THR A 1 90 ? 2.635 -12.048 -16.790 1.00 92.62 90 THR A O 1
ATOM 691 N N . THR A 1 91 ? 2.083 -10.788 -15.022 1.00 92.81 91 THR A N 1
ATOM 692 C CA . THR A 1 91 ? 1.716 -9.630 -15.837 1.00 92.81 91 THR A CA 1
ATOM 693 C C . THR A 1 91 ? 2.940 -8.981 -16.480 1.00 92.81 91 THR A C 1
ATOM 695 O O . THR A 1 91 ? 4.021 -8.934 -15.899 1.00 92.81 91 THR A O 1
ATOM 698 N N . ALA A 1 92 ? 2.750 -8.438 -17.682 1.00 91.19 92 ALA A N 1
ATOM 699 C CA . ALA A 1 92 ? 3.722 -7.552 -18.319 1.00 91.19 92 ALA A CA 1
ATOM 700 C C . ALA A 1 92 ? 3.531 -6.080 -17.901 1.00 91.19 92 ALA A C 1
ATOM 702 O O . ALA A 1 92 ? 4.318 -5.222 -18.294 1.00 91.19 92 ALA A O 1
ATOM 703 N N . GLU A 1 93 ? 2.472 -5.773 -17.144 1.00 91.19 93 GLU A N 1
ATOM 704 C CA . GLU A 1 93 ? 2.216 -4.431 -16.618 1.00 91.19 93 GLU A CA 1
ATOM 705 C C . GLU A 1 93 ? 3.211 -4.073 -15.502 1.00 91.19 93 GLU A C 1
ATOM 707 O O . GLU A 1 93 ? 3.644 -4.922 -14.721 1.00 91.19 93 GLU A O 1
ATOM 712 N N . THR A 1 94 ? 3.557 -2.791 -15.387 1.00 89.12 94 THR A N 1
ATOM 713 C CA . THR A 1 94 ? 4.416 -2.314 -14.299 1.00 89.12 94 THR A CA 1
ATOM 714 C C . THR A 1 94 ? 3.647 -2.324 -12.983 1.00 89.12 94 THR A C 1
ATOM 716 O O . THR A 1 94 ? 2.725 -1.536 -12.789 1.00 89.12 94 THR A O 1
ATOM 719 N N . VAL A 1 95 ? 4.076 -3.170 -12.048 1.00 89.94 95 VAL A N 1
ATOM 720 C CA . VAL A 1 95 ? 3.518 -3.243 -10.693 1.00 89.94 95 VAL A CA 1
ATOM 721 C C . VAL A 1 95 ? 4.442 -2.527 -9.712 1.00 89.94 95 VAL A C 1
ATOM 723 O O . VAL A 1 95 ? 5.654 -2.769 -9.689 1.00 89.94 95 VAL A O 1
ATOM 726 N N . ARG A 1 96 ? 3.864 -1.637 -8.898 1.00 87.94 96 ARG A N 1
ATOM 727 C CA . ARG A 1 96 ? 4.567 -0.887 -7.853 1.00 87.94 96 ARG A CA 1
ATOM 728 C C . ARG A 1 96 ? 3.984 -1.189 -6.465 1.00 87.94 96 ARG A C 1
ATOM 730 O O . ARG A 1 96 ? 2.765 -1.310 -6.362 1.00 87.94 96 ARG A O 1
ATOM 737 N N . PRO A 1 97 ? 4.820 -1.251 -5.410 1.00 88.81 97 PRO A N 1
ATOM 738 C CA . PRO A 1 97 ? 6.288 -1.305 -5.448 1.00 88.81 97 PRO A CA 1
ATOM 739 C C . PRO A 1 97 ? 6.833 -2.493 -6.259 1.00 88.81 97 PRO A C 1
ATOM 741 O O . PRO A 1 97 ? 6.148 -3.494 -6.459 1.00 88.81 97 PRO A O 1
ATOM 744 N N . ARG A 1 98 ? 8.057 -2.386 -6.789 1.00 86.50 98 ARG A N 1
ATOM 745 C CA . ARG A 1 98 ? 8.637 -3.479 -7.591 1.00 86.50 98 ARG A CA 1
ATOM 746 C C . ARG A 1 98 ? 8.824 -4.728 -6.729 1.00 86.50 98 ARG A C 1
ATOM 748 O O . ARG A 1 98 ? 9.219 -4.642 -5.572 1.00 86.50 98 ARG A O 1
ATOM 755 N N . GLY A 1 99 ? 8.558 -5.894 -7.311 1.00 87.44 99 GLY A N 1
ATOM 756 C CA . GLY A 1 99 ? 8.733 -7.181 -6.637 1.00 87.44 99 GLY A CA 1
ATOM 757 C C . GLY A 1 99 ? 7.671 -7.507 -5.582 1.00 87.44 99 GLY A C 1
ATOM 758 O O . GLY A 1 99 ? 7.823 -8.513 -4.888 1.00 87.44 99 GLY A O 1
ATOM 759 N N . ILE A 1 100 ? 6.597 -6.716 -5.441 1.00 91.25 100 ILE A N 1
ATOM 760 C CA . ILE A 1 100 ? 5.494 -7.097 -4.540 1.00 91.25 100 ILE A CA 1
ATOM 761 C C . ILE A 1 100 ? 4.767 -8.346 -5.029 1.00 91.25 100 ILE A C 1
ATOM 763 O O . ILE A 1 100 ? 4.314 -9.139 -4.211 1.00 91.25 100 ILE A O 1
ATOM 767 N N . ALA A 1 101 ? 4.688 -8.555 -6.346 1.00 91.00 101 ALA A N 1
ATOM 768 C CA . ALA A 1 101 ? 3.982 -9.696 -6.918 1.00 91.00 101 ALA A CA 1
ATOM 769 C C . ALA A 1 101 ? 4.575 -11.032 -6.444 1.00 91.00 101 ALA A C 1
ATOM 771 O O . ALA A 1 101 ? 3.829 -11.929 -6.061 1.00 91.00 101 ALA A O 1
ATOM 772 N N . ASP A 1 102 ? 5.904 -11.112 -6.345 1.00 89.25 102 ASP A N 1
ATOM 773 C CA . ASP A 1 102 ? 6.615 -12.295 -5.847 1.00 89.25 102 ASP A CA 1
ATOM 774 C C . ASP A 1 102 ? 6.449 -12.501 -4.332 1.00 89.25 102 ASP A C 1
ATOM 776 O O . ASP A 1 102 ? 6.553 -13.619 -3.829 1.00 89.25 102 ASP A O 1
ATOM 780 N N . ARG A 1 103 ? 6.177 -11.422 -3.586 1.00 91.81 103 ARG A N 1
ATOM 781 C CA . ARG A 1 103 ? 6.050 -11.432 -2.117 1.00 91.81 103 ARG A CA 1
ATOM 782 C C . ARG A 1 103 ? 4.631 -11.713 -1.637 1.00 91.81 103 ARG A C 1
ATOM 784 O O . ARG A 1 103 ? 4.443 -12.265 -0.551 1.00 91.81 103 ARG A O 1
ATOM 791 N N . LEU A 1 104 ? 3.628 -11.353 -2.438 1.00 91.88 104 LEU A N 1
ATOM 792 C CA . LEU A 1 104 ? 2.216 -11.509 -2.090 1.00 91.88 104 LEU A CA 1
ATOM 793 C C . LEU A 1 104 ? 1.832 -12.938 -1.676 1.00 91.88 104 LEU A C 1
ATOM 795 O O . LEU A 1 104 ? 1.128 -13.060 -0.676 1.00 91.88 104 LEU A O 1
ATOM 799 N N . PRO A 1 105 ? 2.274 -14.024 -2.345 1.00 91.62 105 PRO A N 1
ATOM 800 C CA . PRO A 1 105 ? 1.877 -15.376 -1.951 1.00 91.62 105 PRO A CA 1
ATOM 801 C C . PRO A 1 105 ? 2.231 -15.717 -0.499 1.00 91.62 105 PRO A C 1
ATOM 803 O O . PRO A 1 105 ? 1.393 -16.242 0.237 1.00 91.62 105 PRO A O 1
ATOM 806 N N . ALA A 1 106 ? 3.448 -15.377 -0.063 1.00 91.12 106 ALA A N 1
ATOM 807 C CA . ALA A 1 106 ? 3.892 -15.621 1.307 1.00 91.12 106 ALA A CA 1
ATOM 808 C C . ALA A 1 106 ? 3.101 -14.770 2.311 1.00 91.12 106 ALA A C 1
ATOM 810 O O . ALA A 1 106 ? 2.649 -15.287 3.336 1.00 91.12 106 ALA A O 1
ATOM 811 N N . LEU A 1 107 ? 2.875 -13.494 1.983 1.00 92.25 107 LEU A N 1
ATOM 812 C CA . LEU A 1 107 ? 2.104 -12.576 2.816 1.00 92.25 107 LEU A CA 1
ATOM 813 C C . LEU A 1 107 ? 0.646 -13.033 2.989 1.00 92.25 107 LEU A C 1
ATOM 815 O O . LEU A 1 107 ? 0.129 -13.045 4.105 1.00 92.25 107 LEU A O 1
ATOM 819 N N . LEU A 1 108 ? -0.012 -13.446 1.904 1.00 90.81 108 LEU A N 1
ATOM 820 C CA . LEU A 1 108 ? -1.393 -13.933 1.935 1.00 90.81 108 LEU A CA 1
ATOM 821 C C . LEU A 1 108 ? -1.513 -15.225 2.751 1.00 90.81 108 LEU A C 1
ATOM 823 O O . LEU A 1 108 ? -2.436 -15.366 3.553 1.00 90.81 108 LEU A O 1
ATOM 827 N N . ALA A 1 109 ? -0.561 -16.150 2.596 1.00 91.56 109 ALA A N 1
ATOM 828 C CA . ALA A 1 109 ? -0.531 -17.385 3.374 1.00 91.56 109 ALA A CA 1
ATOM 829 C C . ALA A 1 109 ? -0.343 -17.121 4.878 1.00 91.56 109 ALA A C 1
ATOM 831 O O . ALA A 1 109 ? -0.947 -17.809 5.701 1.00 91.56 109 ALA A O 1
ATOM 832 N N . ALA A 1 110 ? 0.489 -16.143 5.237 1.00 91.06 110 ALA A N 1
ATOM 833 C CA . ALA A 1 110 ? 0.680 -15.667 6.606 1.00 91.06 110 ALA A CA 1
ATOM 834 C C . ALA A 1 110 ? -0.599 -15.028 7.179 1.00 91.06 110 ALA A C 1
ATOM 836 O O . ALA A 1 110 ? -1.089 -15.446 8.232 1.00 91.06 110 ALA A O 1
ATOM 837 N N . GLY A 1 111 ? -1.207 -14.097 6.437 1.00 88.06 111 GLY A N 1
ATOM 838 C CA . GLY A 1 111 ? -2.449 -13.425 6.823 1.00 88.06 111 GLY A CA 1
ATOM 839 C C . GLY A 1 111 ? -3.620 -14.384 7.038 1.00 88.06 111 GLY A C 1
ATOM 840 O O . GLY A 1 111 ? -4.351 -14.252 8.018 1.00 88.06 111 GLY A O 1
ATOM 841 N N . ALA A 1 112 ? -3.751 -15.417 6.200 1.00 87.88 112 ALA A N 1
ATOM 842 C CA . ALA A 1 112 ? -4.779 -16.451 6.354 1.00 87.88 112 ALA A CA 1
ATOM 843 C C . ALA A 1 112 ? -4.660 -17.249 7.667 1.00 87.88 112 ALA A C 1
ATOM 845 O O . ALA A 1 112 ? -5.648 -17.813 8.136 1.00 87.88 112 ALA A O 1
ATOM 846 N N . ARG A 1 113 ? -3.466 -17.294 8.272 1.00 90.38 113 ARG A N 1
ATOM 847 C CA . ARG A 1 113 ? -3.225 -17.924 9.579 1.00 90.38 113 ARG A CA 1
ATOM 848 C C . ARG A 1 113 ? -3.281 -16.936 10.749 1.00 90.38 113 ARG A C 1
ATOM 850 O O . ARG A 1 113 ? -3.156 -17.367 11.890 1.00 90.38 113 ARG A O 1
ATOM 857 N N . GLY A 1 114 ? -3.443 -15.638 10.480 1.00 86.25 114 GLY A N 1
ATOM 858 C CA . GLY A 1 114 ? -3.306 -14.577 11.483 1.00 86.25 114 GLY A CA 1
ATOM 859 C C . GLY A 1 114 ? -1.869 -14.377 11.980 1.00 86.25 114 GLY A C 1
ATOM 860 O O . GLY A 1 114 ? -1.663 -13.780 13.031 1.00 86.25 114 GLY A O 1
ATOM 861 N N . ASP A 1 115 ? -0.886 -14.887 11.239 1.00 89.69 115 ASP A N 1
ATOM 862 C CA . ASP A 1 115 ? 0.535 -14.917 11.592 1.00 89.69 115 ASP A CA 1
ATOM 863 C C . ASP A 1 115 ? 1.295 -13.978 10.656 1.00 89.69 115 ASP A C 1
ATOM 865 O O . ASP A 1 115 ? 1.985 -14.411 9.735 1.00 89.69 115 ASP A O 1
ATOM 869 N N . TRP A 1 116 ? 1.051 -12.676 10.810 1.00 87.00 116 TRP A N 1
ATOM 870 C CA . TRP A 1 116 ? 1.645 -11.663 9.943 1.00 87.00 116 TRP A CA 1
ATOM 871 C C . TRP A 1 116 ? 3.173 -11.668 10.071 1.00 87.00 116 TRP A C 1
ATOM 873 O O . TRP A 1 116 ? 3.689 -11.726 11.191 1.00 87.00 116 TRP A O 1
ATOM 883 N N . PRO A 1 117 ? 3.908 -11.599 8.947 1.00 82.62 117 PRO A N 1
ATOM 884 C CA . PRO A 1 117 ? 5.360 -11.624 8.987 1.00 82.62 117 PRO A CA 1
ATOM 885 C C . PRO A 1 117 ? 5.905 -10.370 9.678 1.00 82.62 117 PRO A C 1
ATOM 887 O O . PRO A 1 117 ? 5.226 -9.348 9.793 1.00 82.62 117 PRO A O 1
ATOM 890 N N . VAL A 1 118 ? 7.169 -10.441 10.096 1.00 88.19 118 VAL A N 1
ATOM 891 C CA . VAL A 1 118 ? 7.923 -9.245 10.491 1.00 88.19 118 VAL A CA 1
ATOM 892 C C . VAL A 1 118 ? 7.932 -8.259 9.323 1.00 88.19 118 VAL A C 1
ATOM 894 O O . VAL A 1 118 ? 8.065 -8.676 8.172 1.00 88.19 118 VAL A O 1
ATOM 897 N N . VAL A 1 119 ? 7.809 -6.967 9.636 1.00 94.50 119 VAL A N 1
ATOM 898 C CA . VAL A 1 119 ? 7.851 -5.881 8.651 1.00 94.50 119 VAL A CA 1
ATOM 899 C C . VAL A 1 119 ? 9.113 -6.001 7.796 1.00 94.50 119 VAL A C 1
ATOM 901 O O . VAL A 1 119 ? 10.228 -5.930 8.316 1.00 94.50 119 VAL A O 1
ATOM 904 N N . GLU A 1 120 ? 8.942 -6.177 6.487 1.00 94.81 120 GLU A N 1
ATOM 905 C CA . GLU A 1 120 ? 10.051 -6.205 5.531 1.00 94.81 120 GLU A CA 1
ATOM 906 C C . GLU A 1 120 ? 10.239 -4.808 4.925 1.00 94.81 120 GLU A C 1
ATOM 908 O O . GLU A 1 120 ? 9.311 -4.211 4.381 1.00 94.81 120 GLU A O 1
ATOM 913 N N . HIS A 1 121 ? 11.463 -4.288 4.992 1.00 95.69 121 HIS A N 1
ATOM 914 C CA . HIS A 1 121 ? 11.823 -3.060 4.297 1.00 95.69 121 HIS A CA 1
ATOM 915 C C . HIS A 1 121 ? 12.207 -3.372 2.844 1.00 95.69 121 HIS A C 1
ATOM 917 O O . HIS A 1 121 ? 13.136 -4.140 2.591 1.00 95.69 121 HIS A O 1
ATOM 923 N N . LEU A 1 122 ? 11.502 -2.767 1.889 1.00 94.12 122 LEU A N 1
ATOM 924 C CA . LEU A 1 122 ? 11.651 -3.002 0.450 1.00 94.12 122 LEU A CA 1
ATOM 925 C C . LEU A 1 122 ? 12.814 -2.216 -0.180 1.00 94.12 122 LEU A C 1
ATOM 927 O O . LEU A 1 122 ? 13.078 -2.374 -1.372 1.00 94.12 122 LEU A O 1
ATOM 931 N N . GLY A 1 123 ? 13.517 -1.411 0.619 1.00 93.62 123 GLY A N 1
ATOM 932 C CA . GLY A 1 123 ? 14.705 -0.657 0.233 1.00 93.62 123 GLY A CA 1
ATOM 933 C C . GLY A 1 123 ? 14.453 0.831 -0.002 1.00 93.62 123 GLY A C 1
ATOM 934 O O . GLY A 1 123 ? 13.315 1.304 -0.015 1.00 93.62 123 GLY A O 1
ATOM 935 N N . ASP A 1 124 ? 15.555 1.539 -0.237 1.00 94.62 124 ASP A N 1
ATOM 936 C CA . ASP A 1 124 ? 15.579 2.948 -0.621 1.00 94.62 124 ASP A CA 1
ATOM 937 C C . ASP A 1 124 ? 15.683 3.029 -2.148 1.00 94.62 124 ASP A C 1
ATOM 939 O O . ASP A 1 124 ? 16.689 2.609 -2.730 1.00 94.62 124 ASP A O 1
ATOM 943 N N . VAL A 1 125 ? 14.641 3.531 -2.809 1.00 92.00 125 VAL A N 1
ATOM 944 C CA . VAL A 1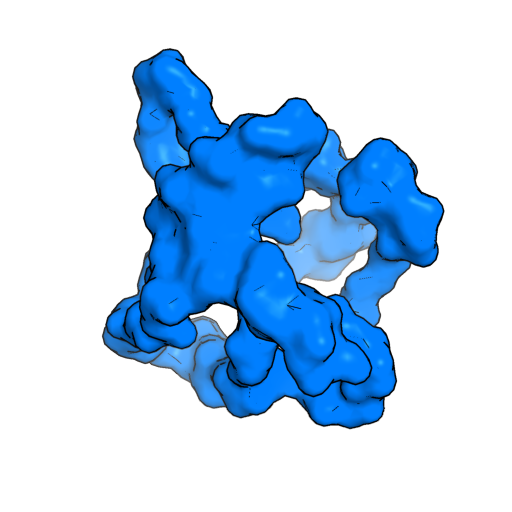 125 ? 14.546 3.558 -4.274 1.00 92.00 125 VAL A CA 1
ATOM 945 C C . VAL A 1 125 ? 14.547 4.981 -4.816 1.00 92.00 125 VAL A C 1
ATOM 947 O O . VAL A 1 125 ? 13.938 5.879 -4.241 1.00 92.00 125 VAL A O 1
ATOM 950 N N . ASP A 1 126 ? 15.198 5.176 -5.961 1.00 92.00 126 ASP A N 1
ATOM 951 C CA . ASP A 1 126 ? 15.090 6.397 -6.757 1.00 92.00 126 ASP A CA 1
ATOM 952 C C . ASP A 1 126 ? 14.308 6.085 -8.030 1.00 92.00 126 ASP A C 1
ATOM 954 O O . ASP A 1 126 ? 14.835 5.547 -9.008 1.00 92.00 126 ASP A O 1
ATOM 958 N N . GLU A 1 127 ? 13.024 6.412 -8.002 1.00 87.75 127 GLU A N 1
ATOM 959 C CA . GLU A 1 127 ? 12.092 6.111 -9.079 1.00 87.75 127 GLU A CA 1
ATOM 960 C C . GLU A 1 127 ? 12.449 6.846 -10.374 1.00 87.75 127 GLU A C 1
ATOM 962 O O . GLU A 1 127 ? 12.234 6.307 -11.461 1.00 87.75 127 GLU A O 1
ATOM 967 N N . ASP A 1 128 ? 13.063 8.029 -10.281 1.00 85.62 128 ASP A N 1
ATOM 968 C CA . ASP A 1 128 ? 13.483 8.795 -11.459 1.00 85.62 128 ASP A CA 1
ATOM 969 C C . ASP A 1 128 ? 14.666 8.129 -12.180 1.00 85.62 128 ASP A C 1
ATOM 971 O O . ASP A 1 128 ? 14.843 8.304 -13.392 1.00 85.62 128 ASP A O 1
ATOM 975 N N . VAL A 1 129 ? 15.493 7.376 -11.447 1.00 82.75 129 VAL A N 1
ATOM 976 C CA . VAL A 1 129 ? 16.621 6.608 -11.994 1.00 82.75 129 VAL A CA 1
ATOM 977 C C . VAL A 1 129 ? 16.147 5.251 -12.503 1.00 82.75 129 VAL A C 1
ATOM 979 O O . VAL A 1 129 ? 16.522 4.843 -13.606 1.00 82.75 129 VAL A O 1
ATOM 982 N N . ASP A 1 130 ? 15.297 4.573 -11.739 1.00 70.06 130 ASP A N 1
ATOM 983 C CA . ASP A 1 130 ? 14.800 3.241 -12.076 1.00 70.06 130 ASP A CA 1
ATOM 984 C C . ASP A 1 130 ? 13.825 3.256 -13.257 1.00 70.06 130 ASP A C 1
ATOM 986 O O . ASP A 1 130 ? 13.808 2.314 -14.053 1.00 70.06 130 ASP A O 1
ATOM 990 N N . ALA A 1 131 ? 13.053 4.333 -13.436 1.00 61.41 131 ALA A N 1
ATOM 991 C CA . ALA A 1 131 ? 12.199 4.512 -14.609 1.00 61.41 131 ALA A CA 1
ATOM 992 C C . ALA A 1 131 ? 12.998 4.631 -15.919 1.00 61.41 131 ALA A C 1
ATOM 994 O O . ALA A 1 131 ? 12.480 4.295 -16.977 1.00 61.41 131 ALA A O 1
ATOM 995 N N . ARG A 1 132 ? 14.266 5.064 -15.871 1.00 58.75 132 ARG A N 1
ATOM 996 C CA . ARG A 1 132 ? 15.133 5.196 -17.061 1.00 58.75 132 ARG A CA 1
ATOM 997 C C . ARG A 1 132 ? 15.804 3.886 -17.481 1.00 58.75 132 ARG A C 1
ATOM 999 O O . ARG A 1 132 ? 16.501 3.864 -18.494 1.00 58.75 132 ARG A O 1
ATOM 1006 N N . ARG A 1 133 ? 15.668 2.825 -16.680 1.00 50.44 133 ARG A N 1
ATOM 1007 C CA . ARG A 1 133 ? 16.298 1.512 -16.902 1.00 50.44 133 ARG A CA 1
ATOM 1008 C C . ARG A 1 133 ? 15.314 0.419 -17.340 1.00 50.44 133 ARG A C 1
ATOM 1010 O O . ARG A 1 133 ? 15.772 -0.685 -17.627 1.00 50.44 133 ARG A O 1
ATOM 1017 N N . ALA A 1 134 ? 14.013 0.710 -17.357 1.00 46.41 134 ALA A N 1
ATOM 1018 C CA . ALA A 1 134 ? 12.939 -0.188 -17.792 1.00 46.41 134 ALA A CA 1
ATOM 1019 C C . ALA A 1 134 ? 12.458 0.187 -19.198 1.00 46.41 134 ALA A C 1
ATOM 1021 O O . ALA A 1 134 ? 12.064 -0.745 -19.930 1.00 46.41 134 ALA A O 1
#

Radius of gyration: 15.53 Å; chains: 1; bounding box: 37×37×32 Å

pLDDT: mean 90.48, std 7.94, range [46.41, 96.56]

Sequence (134 aa):
MGGGIEAGESPEEAALREVAEETGLVLRSGRLGPVVWTRRALFTVDGVRIDQDEEFRVVVLDAAETAAVRVDTREATHGHRWWSAEALATTAETVRPRGIADRLPALLAAGARGDWPVVEHLGDVDEDVDARRA

Foldseek 3Di:
DFDDADPPDDPQRRVQVCQCVFWVQHDDPVQWADFAEWEWEWEDDPNDIDTDIDTDTDGDDDPVSVVSTDGDCVNVVPDDDDDDLVCLLPDPDDDPPPPVSVVVVVQVVCVVVVNRDDYYYPYYDYCVVVVVVD

Secondary structure (DSSP, 8-state):
---PPPTT--HHHHHHHHHHHHH---PPTT-S--EEEEEEEEEEETTEEEEEEEEEE-----HHHHHH----TTT-TT---PPPHHHHHH-SS--SSTTHHHHHHHHHHHHHTT-PPPPEEEEEEEHHHHTT--